Protein AF-A0A1C3JW24-F1 (afdb_monomer)

pLDDT: mean 92.37, std 5.18, range [68.81, 97.75]

Foldseek 3Di:
DQDDDDDPQCVVLLVVLLVVLLVVQADPPDPVCRDVVNVCVVCPVVSSSVSSVVSSVVDDRPPRGDDPVNVVVVVVVVDDDPDDDDDQDDPVVVVCCVPDVVVVVQCVVFWADDPDHPDIKGKAFPDDPPDDQLDDDPVRVVVVQVCLVVRQVSDWDADPSSIIMRD

Radius of gyration: 23.8 Å; Cα contacts (8 Å, |Δi|>4): 149; chains: 1; bounding box: 55×44×51 Å

Sequence (167 aa):
MLKDKLPWVDLLSYLEAILRVFNRYGRRDNKYKARIKILVSMLGIEAFQQEVEQEIQQIPKELNRLTDSELSRIASQFLPVVYETLGETDLEFSTHIQNNTDFSDWYDLNVRLHKVSGYRSVVISTKFPNNIPDDVTSEQMRAIADLADRFCFGEIRVTHEQNLVLP

InterPro domains:
  IPR005117 Nitrite/Sulfite reductase ferredoxin-like domain [PF03460] (135-167)
  IPR006067 Nitrite/sulphite reductase 4Fe-4S domain [PF01077] (6-58)
  IPR036136 Nitrite/Sulfite reductase ferredoxin-like domain superfamily [SSF55124] (37-167)
  IPR045854 Nitrite and sulphite reductase 4Fe-4S domain-like superfamily [G3DSA:3.30.413.10] (1-73)
  IPR051329 Nitrite and Sulfite Reductase 4Fe-4S Domain-Containing Protein [PTHR32439] (7-167)

Secondary structure (DSSP, 8-state):
---SS--GGGHHHHHHHHHHHHHHH---S-GGG-SHHHHHHHH-HHHHHHHHHHHHHHS-TTTT---HHHHHHHHTTSPPP------S--HHHHHHHHH-HHHHHHHHHHEEE-SSTT-EEEEE----TTPPTT---HHHHHHHHHHHHHHSTT--EE-TTS-EEE-

Solvent-accessible surface area (backbone atoms only — not comparable to full-atom values): 9886 Å² total; per-residue (Å²): 137,81,70,93,81,70,58,74,41,45,45,56,44,53,52,47,18,47,50,50,49,42,66,71,70,42,48,84,90,42,84,93,56,35,47,67,72,50,44,39,69,72,61,33,66,67,54,49,35,51,51,27,62,52,42,45,74,73,47,63,78,73,78,47,46,59,44,72,66,58,52,49,60,55,51,67,76,66,64,79,76,90,76,75,92,55,71,92,77,58,68,68,60,54,48,48,44,74,76,28,67,71,57,35,55,47,42,70,75,28,50,42,86,40,96,52,76,68,49,55,24,38,49,47,75,34,69,51,92,95,51,56,72,61,60,69,52,76,66,56,51,49,56,51,48,56,48,15,54,74,73,23,83,62,38,77,43,79,45,98,84,41,28,40,32,36,82

Organism: NCBI:txid1806667

Nearest PDB structures (foldseek):
  3geo-assembly1_A  TM=6.872E-01  e=8.198E-04  Escherichia coli B
  5gep-assembly1_A  TM=6.873E-01  e=9.290E-04  Escherichia coli B
  6c3z-assembly1_A  TM=6.551E-01  e=2.527E-03  Escherichia coli K-12

Structure (mmCIF, N/CA/C/O backbone):
data_AF-A0A1C3JW24-F1
#
_entry.id   AF-A0A1C3JW24-F1
#
loop_
_atom_site.group_PDB
_atom_site.id
_atom_site.type_symbol
_atom_site.label_atom_id
_atom_site.label_alt_id
_atom_site.label_comp_id
_atom_site.label_asym_id
_atom_site.label_entity_id
_atom_site.label_seq_id
_atom_site.pdbx_PDB_ins_code
_atom_site.Cartn_x
_atom_site.Cartn_y
_atom_site.Cartn_z
_atom_site.occupancy
_atom_site.B_iso_or_equiv
_atom_site.auth_seq_id
_atom_site.auth_comp_id
_atom_site.auth_asym_id
_atom_site.auth_atom_id
_atom_site.pdbx_PDB_model_num
ATOM 1 N N . MET A 1 1 ? -1.544 0.997 22.213 1.00 77.12 1 MET A N 1
ATOM 2 C CA . MET A 1 1 ? -2.122 -0.034 21.320 1.00 77.12 1 MET A CA 1
ATOM 3 C C . MET A 1 1 ? -3.560 -0.262 21.759 1.00 77.12 1 MET A C 1
ATOM 5 O O . MET A 1 1 ? -3.760 -0.271 22.960 1.00 77.12 1 MET A O 1
ATOM 9 N N . LEU A 1 2 ? -4.542 -0.347 20.848 1.00 89.62 2 LEU A N 1
ATOM 10 C CA . LEU A 1 2 ? -5.973 -0.397 21.224 1.00 89.62 2 LEU A CA 1
ATOM 11 C C . LEU A 1 2 ? -6.489 -1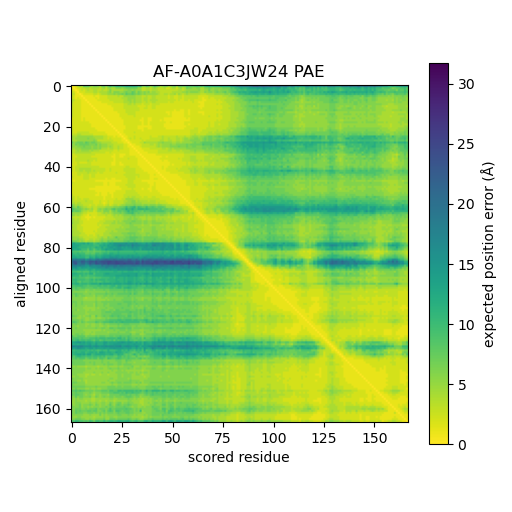.820 21.485 1.00 89.62 2 LEU A C 1
ATOM 13 O O . LEU A 1 2 ? -7.153 -2.065 22.483 1.00 89.62 2 LEU A O 1
ATOM 17 N N . LYS A 1 3 ? -6.158 -2.769 20.605 1.00 91.19 3 LYS A N 1
ATOM 18 C CA . LYS A 1 3 ? -6.516 -4.188 20.724 1.00 91.19 3 LYS A CA 1
ATOM 19 C C . LYS A 1 3 ? -5.379 -5.014 20.150 1.00 91.19 3 LYS A C 1
ATOM 21 O O . LYS A 1 3 ? -4.981 -4.776 19.016 1.00 91.19 3 LYS A O 1
ATOM 26 N N . ASP A 1 4 ? -4.861 -5.963 20.920 1.00 88.94 4 ASP A N 1
ATOM 27 C CA . ASP A 1 4 ? -3.732 -6.792 20.480 1.00 88.94 4 ASP A CA 1
ATOM 28 C C . ASP A 1 4 ? -4.145 -7.946 19.566 1.00 88.94 4 ASP A C 1
ATOM 30 O O . ASP A 1 4 ? -3.465 -8.263 18.597 1.00 88.94 4 ASP A O 1
ATOM 34 N N . LYS A 1 5 ? -5.314 -8.537 19.817 1.00 93.25 5 LYS A N 1
ATOM 35 C CA . LYS A 1 5 ? -5.781 -9.738 19.114 1.00 93.25 5 LYS A CA 1
ATOM 36 C C . LYS A 1 5 ? -7.197 -9.546 18.598 1.00 93.25 5 LYS A C 1
ATOM 38 O O . LYS A 1 5 ? -8.121 -10.220 19.044 1.00 93.25 5 LYS A O 1
ATOM 43 N N . LEU A 1 6 ? -7.375 -8.568 17.715 1.00 93.38 6 LEU A N 1
ATOM 44 C CA . LEU A 1 6 ? -8.655 -8.352 17.045 1.00 93.38 6 LEU A CA 1
ATOM 45 C C . LEU A 1 6 ? -8.848 -9.426 15.960 1.00 93.38 6 LEU A C 1
ATOM 47 O O . LEU A 1 6 ? -8.018 -9.500 15.051 1.00 93.38 6 LEU A O 1
ATOM 51 N N . PRO A 1 7 ? -9.912 -10.247 16.014 1.00 93.69 7 PRO A N 1
ATOM 52 C CA . PRO A 1 7 ? -10.247 -11.131 14.906 1.00 93.69 7 PRO A CA 1
ATOM 53 C C . PRO A 1 7 ? -10.502 -10.308 13.641 1.00 93.69 7 PRO A C 1
ATOM 55 O O . PRO A 1 7 ? -11.222 -9.312 13.689 1.00 93.69 7 PRO A O 1
ATOM 58 N N . TRP A 1 8 ? -9.947 -10.726 12.500 1.00 93.75 8 TRP A N 1
ATOM 59 C CA . TRP A 1 8 ? -10.088 -9.975 11.246 1.00 93.75 8 TRP A CA 1
ATOM 60 C C . TRP A 1 8 ? -11.559 -9.763 10.860 1.00 93.75 8 TRP A C 1
ATOM 62 O O . TRP A 1 8 ? -11.908 -8.695 10.372 1.00 93.75 8 TRP A O 1
ATOM 72 N N . VAL A 1 9 ? -12.426 -10.733 11.170 1.00 95.44 9 VAL A N 1
ATOM 73 C CA . VAL A 1 9 ? -13.879 -10.665 10.944 1.00 95.44 9 VAL A CA 1
ATOM 74 C C . VAL A 1 9 ? -14.560 -9.490 11.649 1.00 95.44 9 VAL A C 1
ATOM 76 O O . VAL A 1 9 ? -15.589 -9.017 11.180 1.00 95.44 9 VAL A O 1
ATOM 79 N N . ASP A 1 10 ? -13.976 -8.993 12.740 1.00 94.62 10 ASP A N 1
ATOM 80 C CA . ASP A 1 10 ? -14.514 -7.894 13.544 1.00 94.62 10 ASP A CA 1
ATOM 81 C C . ASP A 1 10 ? -13.856 -6.540 13.203 1.00 94.62 10 ASP A C 1
ATOM 83 O O . ASP A 1 10 ? -14.167 -5.526 13.831 1.00 94.62 10 ASP A O 1
ATOM 87 N N . LEU A 1 11 ? -12.945 -6.497 12.217 1.00 94.62 11 LEU A N 1
ATOM 88 C CA . LEU A 1 11 ? -12.156 -5.308 11.878 1.00 94.62 11 LEU A CA 1
ATOM 89 C C . LEU A 1 11 ? -13.030 -4.087 11.576 1.00 94.62 11 LEU A C 1
ATOM 91 O O . LEU A 1 11 ? -12.786 -3.011 12.122 1.00 94.62 11 LEU A O 1
ATOM 95 N N . LEU A 1 12 ? -14.053 -4.246 10.731 1.00 95.12 12 LEU A N 1
ATOM 96 C CA . LEU A 1 12 ? -14.922 -3.133 10.342 1.00 95.12 12 LEU A CA 1
ATOM 97 C C . LEU A 1 12 ? -15.756 -2.622 11.521 1.00 95.12 12 LEU A C 1
ATOM 99 O O . LEU A 1 12 ? -15.822 -1.413 11.732 1.00 95.12 12 LEU A O 1
ATOM 103 N N . SER A 1 13 ? -16.313 -3.521 12.338 1.00 95.44 13 SER A N 1
ATOM 104 C CA . SER A 1 13 ? -17.041 -3.152 13.560 1.00 95.44 13 SER A CA 1
ATOM 105 C C . SER A 1 13 ? -16.149 -2.393 14.548 1.00 95.44 13 SER A C 1
ATOM 107 O O . SER A 1 13 ? -16.580 -1.417 15.160 1.00 95.44 13 SER A O 1
ATOM 109 N N . TYR A 1 14 ? -14.881 -2.794 14.684 1.00 96.12 14 TYR A N 1
ATOM 110 C CA . TYR A 1 14 ? -13.933 -2.111 15.565 1.00 96.12 14 TYR A CA 1
ATOM 111 C C . TYR A 1 14 ? -13.532 -0.728 15.033 1.00 96.12 14 TYR A C 1
ATOM 113 O O . TYR A 1 14 ? -13.457 0.234 15.799 1.00 96.12 14 TYR A O 1
ATOM 121 N N . LEU A 1 15 ? -13.320 -0.596 13.718 1.00 96.12 15 LEU A N 1
ATOM 122 C CA . LEU A 1 15 ? -13.088 0.700 13.073 1.00 96.12 15 LEU A CA 1
ATOM 123 C C . LEU A 1 15 ? -14.292 1.631 13.242 1.00 96.12 15 LEU A C 1
ATOM 125 O O . LEU A 1 15 ? -14.116 2.809 13.548 1.00 96.12 15 LEU A O 1
ATOM 129 N N . GLU A 1 16 ? -15.509 1.108 13.103 1.00 96.06 16 GLU A N 1
ATOM 130 C CA . GLU A 1 16 ? -16.726 1.875 13.347 1.00 96.06 16 GLU A CA 1
ATOM 131 C C . GLU A 1 16 ? -16.807 2.362 14.800 1.00 96.06 16 GLU A C 1
ATOM 133 O O . GLU A 1 16 ? -17.083 3.540 15.025 1.00 96.06 16 GLU A O 1
ATOM 138 N N . ALA A 1 17 ? -16.506 1.508 15.783 1.00 96.88 17 ALA A N 1
ATOM 139 C CA . ALA A 1 17 ? -16.459 1.909 17.190 1.00 96.88 17 ALA A CA 1
ATOM 140 C C . ALA A 1 17 ? -15.454 3.055 17.419 1.00 96.88 17 ALA A C 1
ATOM 142 O O . ALA A 1 17 ? -15.800 4.067 18.031 1.00 96.88 17 ALA A O 1
ATOM 143 N N . ILE A 1 18 ? -14.246 2.964 16.848 1.00 96.94 18 ILE A N 1
ATOM 144 C CA . ILE A 1 18 ? -13.242 4.043 16.896 1.00 96.94 18 ILE A CA 1
ATOM 145 C C . ILE A 1 18 ? -13.796 5.340 16.291 1.00 96.94 18 ILE A C 1
ATOM 147 O O . ILE A 1 18 ? -13.633 6.414 16.876 1.00 96.94 18 ILE A O 1
ATOM 151 N N . LEU A 1 19 ? -14.468 5.258 15.138 1.00 96.56 19 LEU A N 1
ATOM 152 C CA . LEU A 1 19 ? -15.070 6.418 14.481 1.00 96.56 19 LEU A CA 1
ATOM 153 C C . LEU A 1 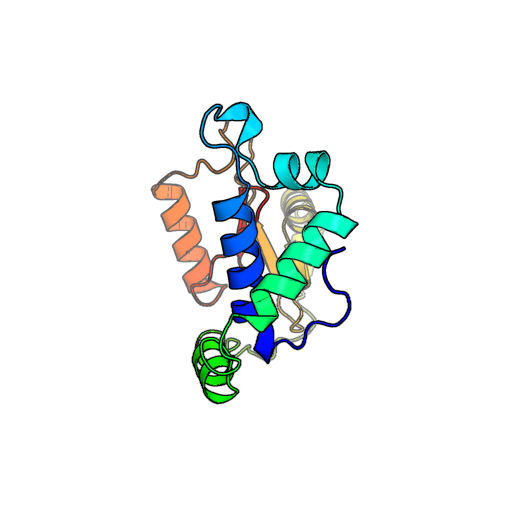19 ? -16.209 7.024 15.308 1.00 96.56 19 LEU A C 1
ATOM 155 O O . LEU A 1 19 ? -16.299 8.248 15.386 1.00 96.56 19 LEU A O 1
ATOM 159 N N . ARG A 1 20 ? -17.042 6.211 15.970 1.00 96.69 20 ARG A N 1
ATOM 160 C CA . ARG A 1 20 ? -18.116 6.679 16.864 1.00 96.69 20 ARG A CA 1
ATOM 161 C C . ARG A 1 20 ? -17.556 7.414 18.081 1.00 96.69 20 ARG A C 1
ATOM 163 O O . ARG A 1 20 ? -17.993 8.534 18.353 1.00 96.69 20 ARG A O 1
ATOM 170 N N . VAL A 1 21 ? -16.542 6.854 18.747 1.00 97.12 21 VAL A N 1
ATOM 171 C CA . VAL A 1 21 ? -15.840 7.512 19.867 1.00 97.12 21 VAL A CA 1
ATOM 172 C C . VAL A 1 21 ? -15.210 8.826 19.406 1.00 97.12 21 VAL A C 1
ATOM 174 O O . VAL A 1 21 ? -15.407 9.871 20.030 1.00 97.12 21 VAL A O 1
ATOM 177 N N . PHE A 1 22 ? -14.495 8.811 18.278 1.00 97.06 22 PHE A N 1
ATOM 178 C CA . PHE A 1 22 ? -13.880 10.019 17.736 1.00 97.06 22 PHE A CA 1
ATOM 179 C C . PHE A 1 22 ? -14.923 11.072 17.344 1.00 97.06 22 PHE A C 1
ATOM 181 O O . PHE A 1 22 ? -14.719 12.254 17.603 1.00 97.06 22 PHE A O 1
ATOM 188 N N . ASN A 1 23 ? -16.064 10.671 16.787 1.00 95.50 23 ASN A N 1
ATOM 189 C CA . ASN A 1 23 ? -17.138 11.592 16.432 1.00 95.50 23 ASN A CA 1
ATOM 190 C C . ASN A 1 23 ? -17.843 12.192 17.662 1.00 95.50 23 ASN A C 1
ATOM 192 O O . ASN A 1 23 ? -18.300 13.334 17.602 1.00 95.50 23 ASN A O 1
ATOM 196 N N . ARG A 1 24 ? -17.931 11.439 18.768 1.00 94.75 24 ARG A N 1
ATOM 197 C CA . ARG A 1 24 ? -18.537 11.886 20.031 1.00 94.75 24 ARG A CA 1
ATOM 198 C C . ARG A 1 24 ? -17.651 12.883 20.775 1.00 94.75 24 ARG A C 1
ATOM 200 O O . ARG A 1 24 ? -18.143 13.926 21.195 1.00 94.75 24 ARG A O 1
ATOM 207 N N . TYR A 1 25 ? -16.365 12.570 20.931 1.00 94.62 25 TYR A N 1
ATOM 208 C CA . TYR A 1 25 ? -15.449 13.353 21.772 1.00 94.62 25 TYR A CA 1
ATOM 209 C C . TYR A 1 25 ? -14.495 14.261 20.986 1.00 94.62 25 TYR A C 1
ATOM 211 O O . TYR A 1 25 ? -13.805 15.101 21.564 1.00 94.62 25 TYR A O 1
ATOM 219 N N . GLY A 1 26 ? -14.423 14.103 19.665 1.00 91.94 26 GLY A N 1
ATOM 220 C CA . GLY A 1 26 ? -13.573 14.906 18.798 1.00 91.94 26 GLY A CA 1
ATOM 221 C C . GLY A 1 26 ? -13.965 16.381 18.820 1.00 91.94 26 GLY A C 1
ATOM 222 O O . GLY A 1 26 ? -15.129 16.755 18.677 1.00 91.94 26 GLY A O 1
ATOM 223 N N . ARG A 1 27 ? -12.965 17.250 18.965 1.00 92.81 27 ARG A N 1
ATOM 224 C CA . ARG A 1 27 ? -13.164 18.700 18.928 1.00 92.81 27 ARG A CA 1
ATOM 225 C C . ARG A 1 27 ? -13.553 19.168 17.529 1.00 92.81 27 ARG A C 1
ATOM 227 O O . ARG A 1 27 ? -12.869 18.847 16.561 1.00 92.81 27 ARG A O 1
ATOM 234 N N . ARG A 1 28 ? -14.594 20.001 17.442 1.00 94.38 28 ARG A N 1
ATOM 235 C CA . ARG A 1 28 ? -15.033 20.658 16.192 1.00 94.38 28 ARG A CA 1
ATOM 236 C C . ARG A 1 28 ? -14.829 22.173 16.186 1.00 94.38 28 ARG A C 1
ATOM 238 O O . ARG A 1 28 ? -15.005 22.812 15.159 1.00 94.38 28 ARG A O 1
ATOM 245 N N . ASP A 1 29 ? -14.431 22.740 17.318 1.00 94.19 29 ASP A N 1
ATOM 246 C CA . ASP A 1 29 ? -14.268 24.180 17.516 1.00 94.19 29 ASP A CA 1
ATOM 247 C C . ASP A 1 29 ? -12.930 24.716 16.977 1.00 94.19 29 ASP A C 1
ATOM 249 O O . ASP A 1 29 ? -12.835 25.867 16.561 1.00 94.19 29 ASP A O 1
ATOM 253 N N . ASN A 1 30 ? -11.881 23.886 16.955 1.00 92.69 30 ASN A N 1
ATOM 254 C CA . ASN A 1 30 ? -10.559 24.285 16.480 1.00 92.69 30 ASN A CA 1
ATOM 255 C C . ASN A 1 30 ? -9.945 23.216 15.573 1.00 92.69 30 ASN A C 1
ATOM 257 O O . ASN A 1 30 ? -9.512 22.161 16.043 1.00 92.69 30 ASN A O 1
ATOM 261 N N . LYS A 1 31 ? -9.806 23.537 14.280 1.00 92.38 31 LYS A N 1
ATOM 262 C CA . LYS A 1 31 ? -9.236 22.636 13.264 1.00 92.38 31 LYS A CA 1
ATOM 263 C C . LYS A 1 31 ? -7.834 22.112 13.607 1.00 92.38 31 LYS A C 1
ATOM 265 O O . LYS A 1 31 ? -7.495 20.989 13.247 1.00 92.38 31 LYS A O 1
ATOM 270 N N . TYR A 1 32 ? -7.024 22.877 14.344 1.00 92.75 32 TYR A N 1
ATOM 271 C CA . TYR A 1 32 ? -5.678 22.455 14.754 1.00 92.75 32 TYR A CA 1
ATOM 272 C C . TYR A 1 32 ? -5.693 21.436 15.902 1.00 92.75 32 TYR A C 1
ATOM 274 O O . TYR A 1 32 ? -4.712 20.718 16.091 1.00 92.75 32 TYR A O 1
ATOM 282 N N . LYS A 1 33 ? -6.812 21.332 16.631 1.00 92.88 33 LYS A N 1
ATOM 283 C CA . LYS A 1 33 ? -7.026 20.390 17.742 1.00 92.88 33 LYS A CA 1
ATOM 284 C C . LYS A 1 33 ? -8.053 19.292 17.423 1.00 92.88 33 LYS A C 1
ATOM 286 O O . LYS A 1 33 ? -8.365 18.495 18.296 1.00 92.88 33 LYS A O 1
ATOM 291 N N . ALA A 1 34 ? -8.544 19.228 16.185 1.00 95.69 34 ALA A N 1
ATOM 292 C CA . ALA A 1 34 ? -9.626 18.332 15.769 1.00 95.69 34 ALA A CA 1
ATOM 293 C C . ALA A 1 34 ? -9.178 16.913 15.367 1.00 95.69 34 ALA A C 1
ATOM 295 O O . ALA A 1 34 ? -10.010 16.077 15.043 1.00 95.69 34 ALA A O 1
ATOM 296 N N . ARG A 1 35 ? -7.873 16.610 15.338 1.00 96.81 35 ARG A N 1
ATOM 297 C CA . ARG A 1 35 ? -7.367 15.293 14.900 1.00 96.81 35 ARG A CA 1
ATOM 298 C C . ARG A 1 35 ? -7.478 14.249 16.013 1.00 96.81 35 ARG A C 1
ATOM 300 O O . ARG A 1 35 ? -7.186 14.561 17.163 1.00 96.81 35 ARG A O 1
ATOM 307 N N . ILE A 1 36 ? -7.752 12.990 15.660 1.00 96.19 36 ILE A N 1
ATOM 308 C CA . ILE A 1 36 ? -7.894 11.877 16.620 1.00 96.19 36 ILE A CA 1
ATOM 309 C C . ILE A 1 36 ? -6.686 11.713 17.555 1.00 96.19 36 ILE A C 1
ATOM 311 O O . ILE A 1 36 ? -6.862 11.468 18.742 1.00 96.19 36 ILE A O 1
ATOM 315 N N . LYS A 1 37 ? -5.459 11.962 17.072 1.00 95.31 37 LYS A N 1
ATOM 316 C CA . LYS A 1 37 ? -4.250 11.923 17.916 1.00 95.31 37 LYS A CA 1
ATOM 317 C C . LYS A 1 37 ? -4.309 12.886 19.108 1.00 95.31 37 LYS A C 1
ATOM 319 O O . LYS A 1 37 ? -3.759 12.597 20.162 1.00 95.31 37 LYS A O 1
ATOM 324 N N . ILE A 1 38 ? -4.972 14.031 18.934 1.00 95.69 38 ILE A N 1
ATOM 325 C CA . ILE A 1 38 ? -5.142 15.038 19.984 1.00 95.69 38 ILE A CA 1
ATOM 326 C C . ILE A 1 38 ? -6.161 14.544 21.007 1.00 95.69 38 ILE A C 1
ATOM 328 O O . ILE A 1 38 ? -5.911 14.657 22.201 1.00 95.69 38 ILE A O 1
ATOM 332 N N . LEU A 1 39 ? -7.260 13.943 20.542 1.00 95.31 39 LEU A N 1
ATOM 333 C CA . LEU A 1 39 ? -8.250 13.319 21.417 1.00 95.31 39 LEU A CA 1
ATOM 334 C C . LEU A 1 39 ? -7.614 12.222 22.282 1.00 95.31 39 LEU A C 1
ATOM 336 O O . LEU A 1 39 ? -7.741 12.262 23.501 1.00 95.31 39 LEU A O 1
ATOM 340 N N . VAL A 1 40 ? -6.880 11.292 21.663 1.00 96.44 40 VAL A N 1
ATOM 341 C CA . VAL A 1 40 ? -6.201 10.198 22.378 1.00 96.44 40 VAL A CA 1
ATOM 342 C C . VAL A 1 40 ? -5.193 10.746 23.392 1.00 96.44 40 VAL A C 1
ATOM 344 O O . VAL A 1 40 ? -5.134 10.263 24.515 1.00 96.44 40 VAL A O 1
ATOM 347 N N . SER A 1 41 ? -4.438 11.791 23.038 1.00 95.69 41 SER A N 1
ATOM 348 C CA . SER A 1 41 ? -3.497 12.430 23.965 1.00 95.69 41 SER A CA 1
ATOM 349 C C . SER A 1 41 ? -4.176 13.131 25.146 1.00 95.69 41 SER A C 1
ATOM 351 O O . SER A 1 41 ? -3.551 13.244 26.194 1.00 95.69 41 SER A O 1
ATOM 353 N N . MET A 1 42 ? -5.398 13.647 24.978 1.00 93.75 42 MET A N 1
ATOM 354 C CA . MET A 1 42 ? -6.146 14.321 26.047 1.00 93.75 42 MET A CA 1
ATOM 355 C C . MET A 1 42 ? -6.840 13.328 26.982 1.00 93.75 42 MET A C 1
ATOM 357 O O . MET A 1 42 ? -6.842 13.545 28.188 1.00 93.75 42 MET A O 1
ATOM 361 N N . LEU A 1 43 ? -7.437 12.267 26.430 1.00 94.50 43 LEU A N 1
ATOM 362 C CA . LEU A 1 43 ? -8.119 11.229 27.210 1.00 94.50 43 LEU A CA 1
ATOM 363 C C . LEU A 1 43 ? -7.136 10.269 27.893 1.00 94.50 43 LEU A C 1
ATOM 365 O O . LEU A 1 43 ? -7.430 9.755 28.967 1.00 94.50 43 LEU A O 1
ATOM 369 N N . GLY A 1 44 ? -5.986 10.016 27.266 1.00 96.06 44 GLY A N 1
ATOM 370 C CA . GLY A 1 44 ? -5.153 8.858 27.573 1.00 96.06 44 GLY A CA 1
ATOM 371 C C . GLY A 1 44 ? -5.582 7.640 26.752 1.00 96.06 44 GLY A C 1
ATOM 372 O O . GLY A 1 44 ? -6.746 7.494 26.366 1.00 96.06 44 GLY A O 1
ATOM 373 N N . ILE A 1 45 ? -4.622 6.765 26.448 1.00 95.38 45 ILE A N 1
ATOM 374 C CA . ILE A 1 45 ? -4.860 5.611 25.575 1.00 95.38 45 ILE A CA 1
ATOM 375 C C . ILE A 1 45 ? -5.789 4.587 26.234 1.00 95.38 45 ILE A C 1
ATOM 377 O O . ILE A 1 45 ? -6.633 4.015 25.551 1.00 95.38 45 ILE A O 1
ATOM 381 N N . GLU A 1 46 ? -5.688 4.407 27.551 1.00 96.44 46 GLU A N 1
ATOM 382 C CA . GLU A 1 46 ? -6.496 3.466 28.325 1.00 96.44 46 GLU A CA 1
ATOM 383 C C . GLU A 1 46 ? -7.965 3.894 28.359 1.00 96.44 46 GLU A C 1
ATOM 385 O O . GLU A 1 46 ? -8.850 3.085 28.089 1.00 96.44 46 GLU A O 1
ATOM 390 N N . ALA A 1 47 ? -8.233 5.176 28.630 1.00 96.50 47 ALA A N 1
ATOM 391 C CA . ALA A 1 47 ? -9.592 5.712 28.641 1.00 96.50 47 ALA A CA 1
ATOM 392 C C . ALA A 1 47 ? -10.216 5.662 27.241 1.00 96.50 47 ALA A C 1
ATOM 394 O O . ALA A 1 47 ? -11.349 5.220 27.076 1.00 96.50 47 ALA A O 1
ATOM 395 N N . PHE A 1 48 ? -9.454 6.038 26.209 1.00 97.25 48 PHE A N 1
ATOM 396 C CA . PHE A 1 48 ? -9.927 5.932 24.831 1.00 97.25 48 PHE A CA 1
ATOM 397 C C . PHE A 1 48 ? -10.244 4.479 24.445 1.00 97.25 48 PHE A C 1
ATOM 399 O O . PHE A 1 48 ? -11.265 4.218 23.814 1.00 97.25 48 PHE A O 1
ATOM 406 N N . GLN A 1 49 ? -9.406 3.521 24.850 1.00 96.81 49 GLN A N 1
ATOM 407 C CA . GLN A 1 49 ? -9.664 2.100 24.632 1.00 96.81 49 GLN A CA 1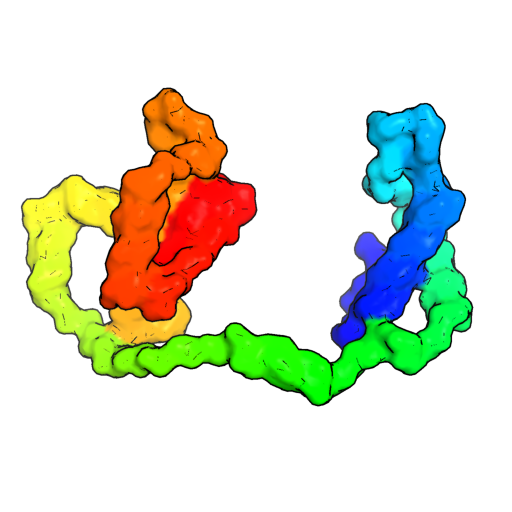
ATOM 408 C C . GLN A 1 49 ? -10.949 1.644 25.337 1.00 96.81 49 GLN A C 1
ATOM 410 O O . GLN A 1 49 ? -11.745 0.937 24.726 1.00 96.81 49 GLN A O 1
ATOM 415 N N . GLN A 1 50 ? -11.184 2.060 26.584 1.00 96.62 50 GLN A N 1
ATOM 416 C CA . GLN A 1 50 ? -12.414 1.729 27.311 1.00 96.62 50 GLN A CA 1
ATOM 417 C C . GLN A 1 50 ? -13.664 2.242 26.590 1.00 96.62 50 GLN A C 1
ATOM 419 O O . GLN A 1 50 ? -14.620 1.486 26.445 1.00 96.62 50 GLN A O 1
ATOM 424 N N . GLU A 1 51 ? -13.646 3.476 26.082 1.00 97.31 51 GLU A N 1
ATOM 425 C CA . GLU A 1 51 ? -14.753 4.023 25.287 1.00 97.31 51 GLU A CA 1
ATOM 426 C C . GLU A 1 51 ? -15.009 3.191 24.020 1.00 97.31 51 GLU A C 1
ATOM 428 O O . GLU A 1 51 ? -16.154 2.880 23.697 1.00 97.31 51 GLU A O 1
ATOM 433 N N . VAL A 1 52 ? -13.952 2.764 23.318 1.00 97.38 52 VAL A N 1
ATOM 434 C CA . VAL A 1 52 ? -14.084 1.912 22.121 1.00 97.38 52 VAL A CA 1
ATOM 435 C C . VAL A 1 52 ? -14.674 0.542 22.474 1.00 97.38 52 VAL A C 1
ATOM 437 O O . VAL A 1 52 ? -15.555 0.050 21.769 1.00 97.38 52 VAL A O 1
ATOM 440 N N . GLU A 1 53 ? -14.239 -0.068 23.579 1.00 96.00 53 GLU A N 1
ATOM 441 C CA . GLU A 1 53 ? -14.767 -1.355 24.061 1.00 96.00 53 GLU A CA 1
ATOM 442 C C . GLU A 1 53 ? -16.191 -1.251 24.636 1.00 96.00 53 GLU A C 1
ATOM 444 O O . GLU A 1 53 ? -16.885 -2.260 24.743 1.00 96.00 53 GLU A O 1
ATOM 449 N N . GLN A 1 54 ? -16.657 -0.057 25.001 1.00 96.62 54 GLN A N 1
ATOM 450 C CA . GLN A 1 54 ? -18.065 0.174 25.326 1.00 96.62 54 GLN A CA 1
ATOM 451 C C . GLN A 1 54 ? -18.898 0.329 24.053 1.00 96.62 54 GLN A C 1
ATOM 453 O O . GLN A 1 54 ? -19.954 -0.290 23.932 1.00 96.62 54 GLN A O 1
ATOM 458 N N . GLU A 1 55 ? -18.412 1.093 23.072 1.00 95.94 55 GLU A N 1
ATOM 459 C CA . GLU A 1 55 ? -19.102 1.261 21.788 1.00 95.94 55 GLU A CA 1
ATOM 460 C C . GLU A 1 55 ? -19.252 -0.064 21.033 1.00 95.94 55 GLU A C 1
ATOM 462 O O . GLU A 1 55 ? -20.319 -0.325 20.481 1.00 95.94 55 GLU A O 1
ATOM 467 N N . ILE A 1 56 ? -18.246 -0.948 21.057 1.00 94.75 56 ILE A N 1
ATOM 468 C CA . ILE A 1 56 ? -18.346 -2.252 20.380 1.00 94.75 56 ILE A CA 1
ATOM 469 C C . ILE A 1 56 ? -19.481 -3.121 20.945 1.00 94.75 56 ILE A C 1
ATOM 471 O O . ILE A 1 56 ? -20.063 -3.911 20.209 1.00 94.75 56 ILE A O 1
ATOM 475 N N . GLN A 1 57 ? -19.843 -2.957 22.224 1.00 94.06 57 GLN A N 1
ATOM 476 C CA . GLN A 1 57 ? -20.966 -3.679 22.839 1.00 94.06 57 GLN A CA 1
ATOM 477 C C . GLN A 1 57 ? -22.328 -3.174 22.344 1.00 94.06 57 GLN A C 1
ATOM 479 O O . GLN A 1 57 ? -23.310 -3.910 22.411 1.00 94.06 57 GLN A O 1
ATOM 484 N N . GLN A 1 58 ? -22.386 -1.936 21.847 1.00 93.56 58 GLN A N 1
ATOM 485 C CA . GLN A 1 58 ? -23.595 -1.323 21.290 1.00 93.56 58 GLN A CA 1
ATOM 486 C C . GLN A 1 58 ? -23.774 -1.630 19.797 1.00 93.56 58 GLN A C 1
ATOM 488 O O . GLN A 1 58 ? -24.869 -1.469 19.258 1.00 93.56 58 GLN A O 1
ATOM 493 N N . ILE A 1 59 ? -22.708 -2.052 19.110 1.00 92.19 59 ILE A N 1
ATOM 494 C CA . ILE A 1 59 ? -22.760 -2.423 17.696 1.00 92.19 59 ILE A CA 1
ATOM 495 C C . ILE A 1 59 ? -23.279 -3.865 17.587 1.00 92.19 59 ILE A C 1
ATOM 497 O O . ILE A 1 59 ? -22.696 -4.776 18.183 1.00 92.19 59 ILE A O 1
ATOM 501 N N . PRO A 1 60 ? -24.357 -4.120 16.819 1.00 92.62 60 PRO A N 1
ATOM 502 C CA . PRO A 1 60 ? -24.808 -5.482 16.568 1.00 92.62 60 PRO A CA 1
ATOM 503 C C . PRO A 1 60 ? -23.687 -6.303 15.926 1.00 92.62 60 PRO A C 1
ATOM 505 O O . PRO A 1 60 ? -23.127 -5.897 14.909 1.00 92.62 60 PRO A O 1
ATOM 508 N N . LYS A 1 61 ? -23.384 -7.475 16.498 1.00 84.44 61 LYS A N 1
ATOM 509 C CA . LYS A 1 61 ? -22.234 -8.301 16.085 1.00 84.44 61 LYS A CA 1
ATOM 510 C C . LYS A 1 61 ? -22.203 -8.625 14.591 1.00 84.44 61 LYS A C 1
ATOM 512 O O . LYS A 1 61 ? -21.121 -8.699 14.024 1.00 84.44 61 LYS A O 1
ATOM 517 N N . GLU A 1 62 ? -23.369 -8.789 13.974 1.00 86.00 62 GLU A N 1
ATOM 518 C CA . GLU A 1 62 ? -23.498 -9.183 12.568 1.00 86.00 62 GLU A CA 1
ATOM 519 C C . GLU A 1 62 ? -23.486 -8.005 11.584 1.00 86.00 62 GLU A C 1
ATOM 521 O O . GLU A 1 62 ? -23.352 -8.229 10.388 1.00 86.00 62 GLU A O 1
ATOM 526 N N . LEU A 1 63 ? -23.619 -6.753 12.048 1.00 86.31 63 LEU A N 1
ATOM 527 C CA . LEU A 1 63 ? -23.844 -5.604 11.157 1.00 86.31 63 LEU A CA 1
ATOM 528 C C . LEU A 1 63 ? -22.699 -5.394 10.155 1.00 86.31 63 LEU A C 1
ATOM 530 O O . LEU A 1 63 ? -22.952 -5.122 8.988 1.00 86.31 63 LEU A O 1
ATOM 534 N N . ASN A 1 64 ? -21.457 -5.523 10.626 1.00 90.00 64 ASN A N 1
ATOM 535 C CA . ASN A 1 64 ? -20.234 -5.279 9.856 1.00 90.00 64 ASN A CA 1
ATOM 536 C C . ASN A 1 64 ? -19.234 -6.437 9.978 1.00 90.00 64 ASN A C 1
ATOM 538 O O . ASN A 1 64 ? -18.023 -6.253 9.835 1.00 90.00 64 ASN A O 1
ATOM 542 N N . ARG A 1 65 ? -19.732 -7.644 10.265 1.00 92.38 65 ARG A N 1
ATOM 543 C CA . ARG A 1 65 ? -18.888 -8.834 10.351 1.00 92.38 65 ARG A CA 1
ATOM 544 C C . ARG A 1 65 ? -18.417 -9.215 8.950 1.00 92.38 65 ARG A C 1
ATOM 546 O O . ARG A 1 65 ? -19.233 -9.495 8.074 1.00 92.38 65 ARG A O 1
ATOM 553 N N . LEU A 1 66 ? -17.105 -9.228 8.730 1.00 94.12 66 LEU A N 1
ATOM 554 C CA . LEU A 1 66 ? -16.559 -9.693 7.457 1.00 94.12 66 LEU A CA 1
ATOM 555 C C . LEU A 1 66 ? -16.795 -11.199 7.316 1.00 94.12 66 LEU A C 1
ATOM 557 O O . LEU A 1 66 ? -16.660 -11.959 8.277 1.00 94.12 66 LEU A O 1
ATOM 561 N N . THR A 1 67 ? -17.139 -11.617 6.101 1.00 95.38 67 THR A N 1
ATOM 562 C CA . THR A 1 67 ? -17.408 -13.017 5.763 1.00 95.38 67 THR A CA 1
ATOM 563 C C . THR A 1 67 ? -16.337 -13.552 4.825 1.00 95.38 67 THR A C 1
ATOM 565 O O . THR A 1 67 ? -15.747 -12.796 4.049 1.00 95.38 67 THR A O 1
ATOM 568 N N . ASP A 1 68 ? -16.121 -14.867 4.838 1.00 95.44 68 ASP A N 1
ATOM 569 C CA . ASP A 1 68 ? -15.212 -15.517 3.889 1.00 95.4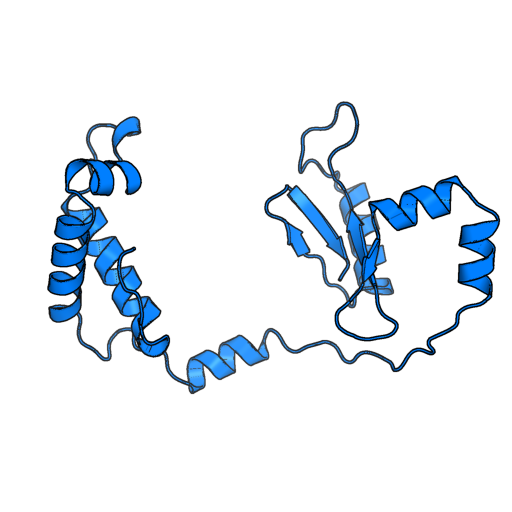4 68 ASP A CA 1
ATOM 570 C C . ASP A 1 68 ? -15.640 -15.298 2.433 1.00 95.44 68 ASP A C 1
ATOM 572 O O . ASP A 1 68 ? -14.790 -15.159 1.555 1.00 95.44 68 ASP A O 1
ATOM 576 N N . SER A 1 69 ? -16.950 -15.207 2.169 1.00 95.44 69 SER A N 1
ATOM 577 C CA . SER A 1 69 ? -17.481 -14.900 0.835 1.00 95.44 69 SER A CA 1
ATOM 578 C C . SER A 1 69 ? -17.047 -13.513 0.368 1.00 95.44 69 SER A C 1
ATOM 580 O O . SER A 1 69 ? -16.613 -13.354 -0.770 1.00 95.44 69 SER A O 1
ATOM 582 N N . GLU A 1 70 ? -17.152 -12.510 1.239 1.00 93.38 70 GLU A N 1
ATOM 583 C CA . GLU A 1 70 ? -16.776 -11.138 0.907 1.00 93.38 70 GLU A CA 1
ATOM 584 C C . GLU A 1 70 ? -15.258 -10.991 0.765 1.00 93.38 70 GLU A C 1
ATOM 586 O O . GLU A 1 70 ? -14.778 -10.371 -0.187 1.00 93.38 70 GLU A O 1
ATOM 591 N N . LEU A 1 71 ? -14.497 -11.647 1.648 1.00 93.31 71 LEU A N 1
ATOM 592 C CA . LEU A 1 71 ? -13.046 -11.738 1.525 1.00 93.31 71 LEU A CA 1
ATOM 593 C C . LEU A 1 71 ? -12.648 -12.387 0.193 1.00 93.31 71 LEU A C 1
ATOM 595 O O . LEU A 1 71 ? -11.812 -11.842 -0.521 1.00 93.31 71 LEU A O 1
ATOM 599 N N . SER A 1 72 ? -13.277 -13.505 -0.173 1.00 94.06 72 SER A N 1
ATOM 600 C CA . SER A 1 72 ? -13.005 -14.214 -1.430 1.00 94.06 72 SER A CA 1
ATOM 601 C C . SER A 1 72 ? -13.352 -13.362 -2.650 1.00 94.06 72 SER A C 1
ATOM 603 O O . SER A 1 72 ? -12.580 -13.303 -3.608 1.00 94.06 72 SER A O 1
ATOM 605 N N . ARG A 1 73 ? -14.486 -12.649 -2.606 1.00 94.56 73 ARG A N 1
ATOM 606 C CA . ARG A 1 73 ? -14.921 -11.736 -3.669 1.00 94.56 73 ARG A CA 1
ATOM 607 C C . ARG A 1 73 ? -13.886 -10.641 -3.909 1.00 94.56 73 ARG A C 1
ATOM 609 O O . ARG A 1 73 ? -13.523 -10.404 -5.056 1.00 94.56 73 ARG A O 1
ATOM 616 N N . ILE A 1 74 ? -13.380 -10.005 -2.853 1.00 92.50 74 ILE A N 1
ATOM 617 C CA . ILE A 1 74 ? -12.340 -8.974 -2.976 1.00 92.50 74 ILE A CA 1
ATOM 618 C C . ILE A 1 74 ? -11.017 -9.604 -3.421 1.00 92.50 74 ILE A C 1
ATOM 620 O O . ILE A 1 74 ? -10.404 -9.117 -4.364 1.00 92.50 74 ILE A O 1
ATOM 624 N N . ALA A 1 75 ? -10.598 -10.716 -2.811 1.00 92.00 75 ALA A N 1
ATOM 625 C CA . ALA A 1 75 ? -9.347 -11.398 -3.142 1.00 92.00 75 ALA A CA 1
ATOM 626 C C . ALA A 1 75 ? -9.270 -11.824 -4.618 1.00 92.00 75 ALA A C 1
ATOM 628 O O . ALA A 1 75 ? -8.201 -11.743 -5.219 1.00 92.00 75 ALA A O 1
ATOM 629 N N . SER A 1 76 ? -10.397 -12.198 -5.234 1.00 91.75 76 SER A N 1
ATOM 630 C CA . SER A 1 76 ? -10.458 -12.523 -6.667 1.00 91.75 76 SER A CA 1
ATOM 631 C C . SER A 1 76 ? -10.125 -11.353 -7.604 1.00 91.75 76 SER A C 1
ATOM 633 O O . SER A 1 76 ? -9.852 -11.578 -8.778 1.00 91.75 76 SER A O 1
ATOM 635 N N . GLN A 1 77 ? -10.106 -10.114 -7.105 1.00 88.19 77 GLN A N 1
ATOM 636 C CA . GLN A 1 77 ? -9.691 -8.932 -7.869 1.00 88.19 77 GLN A CA 1
ATOM 637 C C . GLN A 1 77 ? -8.173 -8.696 -7.821 1.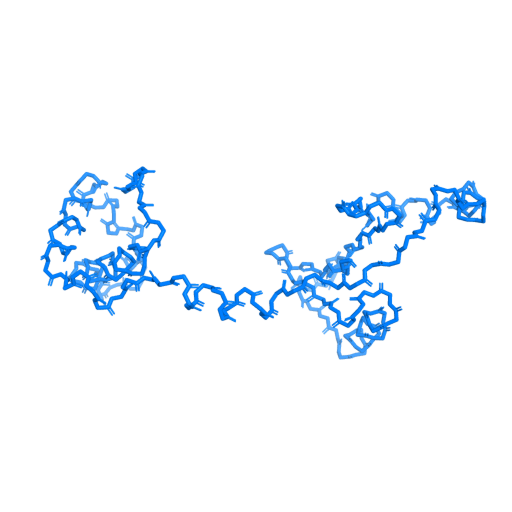00 88.19 77 GLN A C 1
ATOM 639 O O . GLN A 1 77 ? -7.662 -7.882 -8.582 1.00 88.19 77 GLN A O 1
ATOM 644 N N . PHE A 1 78 ? -7.450 -9.409 -6.951 1.00 85.31 78 PHE A N 1
ATOM 645 C CA . PHE A 1 78 ? -6.001 -9.284 -6.746 1.00 85.31 78 PHE A CA 1
ATOM 646 C C . PHE A 1 78 ? -5.261 -10.571 -7.128 1.00 85.31 78 PHE A C 1
ATOM 648 O O . PHE A 1 78 ? -4.274 -10.950 -6.490 1.00 85.31 78 PHE A O 1
ATOM 655 N N . LEU A 1 79 ? -5.767 -11.285 -8.136 1.00 78.81 79 LEU A N 1
ATOM 656 C CA . LEU A 1 79 ? -5.146 -12.524 -8.586 1.00 78.81 79 LEU A CA 1
ATOM 657 C C . LEU A 1 79 ? -3.740 -12.237 -9.126 1.00 78.81 79 LEU A C 1
ATOM 659 O O . LEU A 1 79 ? -3.560 -11.286 -9.888 1.00 78.81 79 LEU A O 1
ATOM 663 N N . PRO A 1 80 ? -2.736 -13.041 -8.734 1.00 74.00 80 PRO A N 1
ATOM 664 C CA . PRO A 1 80 ? -1.403 -12.899 -9.287 1.00 74.00 80 PRO A CA 1
ATOM 665 C C . PRO A 1 80 ? -1.458 -13.148 -10.791 1.00 74.00 80 PRO A C 1
ATOM 667 O O . PRO A 1 80 ? -2.181 -14.031 -11.260 1.00 74.00 80 PRO A O 1
ATOM 670 N N . VAL A 1 81 ? -0.667 -12.384 -11.537 1.00 82.62 81 VAL A N 1
ATOM 671 C CA . VAL A 1 81 ? -0.526 -12.618 -12.970 1.00 82.62 81 VAL A CA 1
ATOM 672 C C . VAL A 1 81 ? 0.131 -13.980 -13.203 1.00 82.62 81 VAL A C 1
ATOM 674 O O . VAL A 1 81 ? 0.872 -14.489 -12.356 1.00 82.62 81 VAL A O 1
ATOM 677 N N . VAL A 1 82 ? -0.170 -14.601 -14.343 1.00 84.75 82 VAL A N 1
ATOM 678 C CA . VAL A 1 82 ? 0.486 -15.842 -14.755 1.00 84.75 82 VAL A CA 1
ATOM 679 C C . VAL A 1 82 ? 1.903 -15.497 -15.200 1.00 84.75 82 VAL A C 1
ATOM 681 O O . VAL A 1 82 ? 2.119 -15.025 -16.311 1.00 84.75 82 VAL A O 1
ATOM 684 N N . TYR A 1 83 ? 2.857 -15.703 -14.298 1.00 88.12 83 TYR A N 1
ATOM 685 C CA . TYR A 1 83 ? 4.276 -15.532 -14.577 1.00 88.12 83 TYR A CA 1
ATOM 686 C C . TYR A 1 83 ? 4.804 -16.702 -15.410 1.00 88.12 83 TYR A C 1
ATOM 688 O O . TYR A 1 83 ? 4.464 -17.864 -15.173 1.00 88.12 83 TYR A O 1
ATOM 696 N N . GLU A 1 84 ? 5.675 -16.395 -16.361 1.00 88.44 84 GLU A N 1
ATOM 697 C CA . GLU A 1 84 ? 6.427 -17.388 -17.113 1.00 88.44 84 GLU A CA 1
ATOM 698 C C . GLU A 1 84 ? 7.558 -17.961 -16.253 1.00 88.44 84 GLU A C 1
ATOM 700 O O . GLU A 1 84 ? 8.063 -17.326 -15.328 1.00 88.44 84 GLU A O 1
ATOM 705 N N . THR A 1 85 ? 7.979 -19.190 -16.544 1.00 86.69 85 THR A N 1
ATOM 706 C CA . THR A 1 85 ? 9.186 -19.737 -15.914 1.00 86.69 85 THR A CA 1
ATOM 707 C C . THR A 1 85 ? 10.392 -19.270 -16.712 1.00 86.69 85 THR A C 1
ATOM 709 O O . THR A 1 85 ? 10.655 -19.781 -17.799 1.00 86.69 85 THR A O 1
ATOM 712 N N . LEU A 1 86 ? 11.110 -18.290 -16.173 1.00 84.94 86 LEU A N 1
ATOM 713 C CA . LEU A 1 86 ? 12.315 -17.746 -16.790 1.00 84.94 86 LEU A CA 1
ATOM 714 C C . LEU A 1 86 ? 13.556 -18.486 -16.275 1.00 84.94 86 LEU A C 1
ATOM 716 O O . LEU A 1 86 ? 13.614 -18.901 -15.116 1.00 84.94 86 LEU A O 1
ATOM 720 N N . GLY A 1 87 ? 14.547 -18.667 -17.149 1.00 77.88 87 GLY A N 1
ATOM 721 C CA . GLY A 1 87 ? 15.841 -19.231 -16.768 1.00 77.88 87 GLY A CA 1
ATOM 722 C C . GLY A 1 87 ? 16.612 -18.298 -15.829 1.00 77.88 87 GLY A C 1
ATOM 723 O O . GLY A 1 87 ? 16.443 -17.083 -15.866 1.00 77.88 87 GLY A O 1
ATOM 724 N N . GLU A 1 88 ? 17.484 -18.858 -14.990 1.00 68.81 88 GLU A N 1
ATOM 725 C CA . GLU A 1 88 ? 18.246 -18.073 -14.005 1.00 68.81 88 GLU A CA 1
ATOM 726 C C . GLU A 1 88 ? 19.412 -17.276 -14.612 1.00 68.81 88 GLU A C 1
ATOM 728 O O . GLU A 1 88 ? 19.951 -16.386 -13.956 1.00 68.81 88 GLU A O 1
ATOM 733 N N . THR A 1 89 ? 19.838 -17.592 -15.839 1.00 69.94 89 THR A N 1
ATOM 734 C CA . THR A 1 89 ? 21.047 -17.020 -16.447 1.00 69.94 89 THR A CA 1
ATOM 735 C C . THR A 1 89 ? 20.736 -16.317 -17.759 1.00 69.94 89 THR A C 1
ATOM 737 O O . THR A 1 89 ? 20.341 -16.957 -18.731 1.00 69.94 89 THR A O 1
ATOM 740 N N . ASP A 1 90 ? 21.000 -15.013 -17.787 1.00 81.06 90 ASP A N 1
ATOM 741 C CA . ASP A 1 90 ? 21.011 -14.194 -18.994 1.00 81.06 90 ASP A CA 1
ATOM 742 C C . ASP A 1 90 ? 22.429 -13.631 -19.200 1.00 81.06 90 ASP A C 1
ATOM 744 O O . ASP A 1 90 ? 22.929 -12.789 -18.438 1.00 81.06 90 ASP A O 1
ATOM 748 N N . LEU A 1 91 ? 23.115 -14.173 -20.210 1.00 83.12 91 LEU A N 1
ATOM 749 C CA . LEU A 1 91 ? 24.489 -13.807 -20.547 1.00 83.12 91 LEU A CA 1
ATOM 750 C C . LEU A 1 91 ? 24.562 -12.407 -21.173 1.00 83.12 91 LEU A C 1
ATOM 752 O O . LEU A 1 91 ? 25.545 -11.695 -20.961 1.00 83.12 91 LEU A O 1
ATOM 756 N N . GLU A 1 92 ? 23.528 -12.003 -21.910 1.00 87.19 92 GLU A N 1
ATOM 757 C CA . GLU A 1 92 ? 23.444 -10.687 -22.542 1.00 87.19 92 GLU A CA 1
ATOM 758 C C . GLU A 1 92 ? 23.265 -9.612 -21.469 1.00 87.19 92 GLU A C 1
ATOM 760 O O . GLU A 1 92 ? 24.046 -8.659 -21.415 1.00 87.19 92 GLU A O 1
ATOM 765 N N . PHE A 1 93 ? 22.350 -9.832 -20.520 1.00 87.50 93 PHE A N 1
ATOM 766 C CA . PHE A 1 93 ? 22.197 -8.970 -19.346 1.00 87.50 93 PHE A CA 1
ATOM 767 C C . PHE A 1 93 ? 23.508 -8.826 -18.559 1.00 87.50 93 PHE A C 1
ATOM 769 O O . PHE A 1 93 ? 23.946 -7.712 -18.262 1.00 87.50 93 PHE A O 1
ATOM 776 N N . SER A 1 94 ? 24.173 -9.948 -18.269 1.00 88.38 94 SER A N 1
ATOM 777 C CA . SER A 1 94 ? 25.447 -9.951 -17.536 1.00 88.38 94 SER A CA 1
ATOM 778 C C . SER A 1 94 ? 26.533 -9.159 -18.273 1.00 88.38 94 SER A C 1
ATOM 780 O O . SER A 1 94 ? 27.319 -8.446 -17.650 1.00 88.38 94 SER A O 1
ATOM 782 N N . THR A 1 95 ? 26.551 -9.247 -19.605 1.00 92.00 95 THR A N 1
ATOM 783 C CA . THR A 1 95 ? 27.470 -8.493 -20.467 1.00 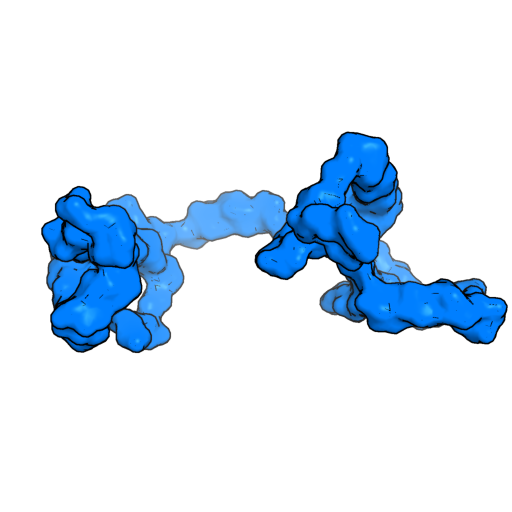92.00 95 THR A CA 1
ATOM 784 C C . THR A 1 95 ? 27.160 -6.994 -20.437 1.00 92.00 95 THR A C 1
ATOM 786 O O . THR A 1 95 ? 28.082 -6.184 -20.355 1.00 92.00 95 THR A O 1
ATOM 789 N N . HIS A 1 96 ? 25.881 -6.603 -20.459 1.00 91.12 96 HIS A N 1
ATOM 790 C CA . HIS A 1 96 ? 25.474 -5.198 -20.385 1.00 91.12 96 HIS A CA 1
ATOM 791 C C . HIS A 1 96 ? 25.812 -4.546 -19.046 1.00 91.12 96 HIS A C 1
ATOM 793 O O . HIS A 1 96 ? 26.320 -3.428 -19.047 1.00 91.12 96 HIS A O 1
ATOM 799 N N . ILE A 1 97 ? 25.591 -5.240 -17.926 1.00 92.31 97 ILE A N 1
ATOM 800 C CA . ILE A 1 97 ? 25.978 -4.741 -16.597 1.00 92.31 97 ILE A CA 1
ATOM 801 C C . ILE A 1 97 ? 27.495 -4.531 -16.509 1.00 92.31 97 ILE A C 1
ATOM 803 O O . ILE A 1 97 ? 27.946 -3.513 -15.997 1.00 92.31 97 ILE A O 1
ATOM 807 N N . GLN A 1 98 ? 28.297 -5.455 -17.048 1.00 93.06 98 GLN A N 1
ATOM 808 C CA . GLN A 1 98 ? 29.761 -5.345 -16.992 1.00 93.06 98 GLN A CA 1
ATOM 809 C C . GLN A 1 98 ? 30.326 -4.247 -17.901 1.00 93.06 98 GLN A C 1
ATOM 811 O O . GLN A 1 98 ? 31.312 -3.606 -17.544 1.00 93.06 98 GLN A O 1
ATOM 816 N N . ASN A 1 99 ? 29.728 -4.039 -19.077 1.00 95.50 99 ASN A N 1
ATOM 817 C CA . ASN A 1 99 ? 30.273 -3.142 -20.099 1.00 95.50 99 ASN A CA 1
ATOM 818 C C . ASN A 1 99 ? 29.679 -1.726 -20.074 1.00 95.50 99 ASN A C 1
ATOM 820 O O . ASN A 1 99 ? 30.130 -0.875 -20.841 1.00 95.50 99 ASN A O 1
ATOM 824 N N . ASN A 1 100 ? 28.672 -1.460 -19.237 1.00 96.31 100 ASN A N 1
ATOM 825 C CA . ASN A 1 100 ? 28.025 -0.155 -19.145 1.00 96.31 100 ASN A CA 1
ATOM 826 C C . ASN A 1 100 ? 27.839 0.268 -17.682 1.00 96.31 100 ASN A C 1
ATOM 828 O O . ASN A 1 100 ? 26.887 -0.142 -17.017 1.00 96.31 100 ASN A O 1
ATOM 832 N N . THR A 1 101 ? 28.734 1.140 -17.214 1.00 96.06 101 THR A N 1
ATOM 833 C CA . THR A 1 101 ? 28.712 1.672 -15.847 1.00 96.06 101 THR A CA 1
ATOM 834 C C . THR A 1 101 ? 27.408 2.403 -15.529 1.00 96.06 101 THR A C 1
ATOM 836 O O . THR A 1 101 ? 26.813 2.130 -14.492 1.00 96.06 101 THR A O 1
ATOM 839 N N . ASP A 1 102 ? 26.906 3.250 -16.436 1.00 95.75 102 ASP A N 1
ATOM 840 C CA . ASP A 1 102 ? 25.663 4.005 -16.213 1.00 95.75 102 ASP A CA 1
ATOM 841 C C . ASP A 1 102 ? 24.460 3.064 -16.033 1.00 95.75 102 ASP A C 1
ATOM 843 O O . ASP A 1 102 ? 23.579 3.303 -15.204 1.00 95.75 102 ASP A O 1
ATOM 847 N N . PHE A 1 103 ? 24.424 1.966 -16.796 1.00 94.81 103 PHE A N 1
ATOM 848 C CA . PHE A 1 103 ? 23.377 0.954 -16.663 1.00 94.81 103 PHE A CA 1
ATOM 849 C C . PHE A 1 103 ? 23.511 0.143 -15.370 1.00 94.81 103 PHE A C 1
ATOM 851 O O . PHE A 1 103 ? 22.496 -0.146 -14.738 1.00 94.81 103 PHE A O 1
ATOM 858 N N . SER A 1 104 ? 24.736 -0.190 -14.954 1.00 96.19 104 SER A N 1
ATOM 859 C CA . SER A 1 104 ? 24.988 -0.861 -13.674 1.00 96.19 104 SER A CA 1
ATOM 860 C C . SER A 1 104 ? 24.520 -0.007 -12.495 1.00 96.19 104 SER A C 1
ATOM 862 O O . SER A 1 104 ? 23.761 -0.488 -11.654 1.00 96.19 104 SER A O 1
ATOM 864 N N . ASP A 1 105 ? 24.888 1.276 -12.472 1.00 95.81 105 ASP A N 1
ATOM 865 C CA . ASP A 1 105 ? 24.476 2.209 -11.420 1.00 95.81 105 ASP A CA 1
ATOM 866 C C . ASP A 1 105 ? 22.950 2.375 -11.399 1.00 95.81 105 ASP A C 1
ATOM 868 O O . ASP A 1 105 ? 22.314 2.357 -10.340 1.00 95.81 105 ASP A O 1
ATOM 872 N N . TRP A 1 106 ? 22.331 2.491 -12.578 1.00 95.69 106 TRP A N 1
ATOM 873 C CA . TRP A 1 106 ? 20.877 2.531 -12.688 1.00 95.69 106 TRP A CA 1
ATOM 874 C C . TRP A 1 106 ? 20.228 1.252 -12.143 1.00 95.69 106 TRP A C 1
ATOM 876 O O . TRP A 1 106 ? 19.241 1.350 -11.408 1.00 95.69 106 TRP A O 1
ATOM 886 N N . TYR A 1 107 ? 20.768 0.076 -12.471 1.00 95.31 107 TYR A N 1
ATOM 887 C CA . TYR A 1 107 ? 20.248 -1.210 -12.013 1.00 95.31 107 TYR A CA 1
ATOM 888 C C . TYR A 1 107 ? 20.290 -1.303 -10.484 1.00 95.31 107 TYR A C 1
ATOM 890 O O . TYR A 1 107 ? 19.266 -1.581 -9.856 1.00 95.31 107 TYR A O 1
ATOM 898 N N . ASP A 1 108 ? 21.428 -0.981 -9.873 1.00 95.38 108 ASP A N 1
ATOM 899 C CA . ASP A 1 108 ? 21.604 -1.047 -8.420 1.00 95.38 108 ASP A CA 1
ATOM 900 C C . ASP A 1 108 ? 20.657 -0.087 -7.680 1.00 95.38 108 ASP A C 1
ATOM 902 O O . ASP A 1 108 ? 20.058 -0.421 -6.647 1.00 95.38 108 ASP A O 1
ATOM 906 N N . LEU A 1 109 ? 20.448 1.107 -8.235 1.00 94.56 109 LEU A N 1
ATOM 907 C CA . LEU A 1 109 ? 19.586 2.115 -7.625 1.00 94.56 109 LEU A CA 1
ATOM 908 C C . LEU A 1 109 ? 18.097 1.802 -7.786 1.00 94.56 109 LEU A C 1
ATOM 910 O O . LEU A 1 109 ? 17.339 1.984 -6.826 1.00 94.56 109 LEU A O 1
ATOM 914 N N . ASN A 1 110 ? 17.676 1.314 -8.953 1.00 96.06 110 ASN A N 1
ATOM 915 C CA . ASN A 1 110 ? 16.263 1.282 -9.337 1.00 96.06 110 ASN A CA 1
ATOM 916 C C . ASN A 1 110 ? 15.656 -0.125 -9.368 1.00 96.06 110 ASN A C 1
ATOM 918 O O . ASN A 1 110 ? 14.436 -0.244 -9.285 1.00 96.06 110 ASN A O 1
ATOM 922 N N . VAL A 1 111 ? 16.449 -1.195 -9.449 1.00 95.94 111 VAL A N 1
ATOM 923 C CA . VAL A 1 111 ? 15.931 -2.561 -9.622 1.00 95.94 111 VAL A CA 1
ATOM 924 C C . VAL A 1 111 ? 15.953 -3.335 -8.305 1.00 95.94 111 VAL A C 1
ATOM 926 O O . VAL A 1 111 ? 16.889 -3.243 -7.507 1.00 95.94 111 VAL A O 1
ATOM 929 N N . ARG A 1 112 ? 14.894 -4.103 -8.034 1.00 95.44 112 ARG A N 1
ATOM 930 C CA . ARG A 1 112 ? 14.758 -4.952 -6.842 1.00 95.44 112 ARG A CA 1
ATOM 931 C C . ARG A 1 112 ? 14.368 -6.375 -7.231 1.00 95.44 112 ARG A C 1
ATOM 933 O O . ARG A 1 112 ? 13.746 -6.615 -8.265 1.00 95.44 112 ARG A O 1
ATOM 940 N N . LEU A 1 113 ? 14.740 -7.337 -6.384 1.00 93.44 113 LEU A N 1
ATOM 941 C CA . LEU A 1 113 ? 14.326 -8.728 -6.558 1.00 93.44 113 LEU A CA 1
ATOM 942 C C . LEU A 1 113 ? 12.810 -8.848 -6.398 1.00 93.44 113 LEU A C 1
ATOM 944 O O . LEU A 1 113 ? 12.238 -8.349 -5.427 1.00 93.44 113 LEU A O 1
ATOM 948 N N . HIS A 1 114 ? 12.175 -9.546 -7.336 1.00 91.75 114 HIS A N 1
ATOM 949 C CA . HIS A 1 114 ? 10.776 -9.915 -7.209 1.00 91.75 114 HIS A CA 1
ATOM 950 C C . HIS A 1 114 ? 10.642 -11.215 -6.401 1.00 91.75 114 HIS A C 1
ATOM 952 O O . HIS A 1 114 ? 11.559 -12.034 -6.341 1.00 91.75 114 HIS A O 1
ATOM 958 N N . LYS A 1 115 ? 9.475 -11.430 -5.782 1.00 89.44 115 LYS A N 1
ATOM 959 C CA . LYS A 1 115 ? 9.178 -12.668 -5.034 1.00 89.44 115 LYS A CA 1
ATOM 960 C C . LYS A 1 115 ? 9.116 -13.915 -5.931 1.00 89.44 115 LYS A C 1
ATOM 962 O O . LYS A 1 115 ? 9.242 -15.028 -5.435 1.00 89.44 115 LYS A O 1
ATOM 967 N N . VAL A 1 116 ? 8.860 -13.725 -7.227 1.00 89.94 116 VAL A N 1
ATOM 968 C CA . VAL A 1 116 ? 8.850 -14.782 -8.249 1.00 89.94 116 VAL A CA 1
ATOM 969 C C . VAL A 1 116 ? 10.227 -14.816 -8.899 1.00 89.94 116 VAL A C 1
ATOM 971 O O . VAL A 1 116 ? 10.693 -13.785 -9.387 1.00 89.94 116 VAL A O 1
ATOM 974 N N . SER A 1 117 ? 10.868 -15.988 -8.891 1.00 89.50 117 SER A N 1
ATOM 975 C CA . SER A 1 117 ? 12.191 -16.170 -9.497 1.00 89.50 117 SER A CA 1
ATOM 976 C C . SER A 1 117 ? 12.177 -15.793 -10.980 1.00 89.50 117 SER A C 1
ATOM 978 O O . SER A 1 117 ? 11.171 -15.971 -11.661 1.00 89.50 117 SER A O 1
ATOM 980 N N . GLY A 1 118 ? 13.284 -15.232 -11.463 1.00 88.62 118 GLY A N 1
ATOM 981 C CA . GLY A 1 118 ? 13.407 -14.720 -12.830 1.00 88.62 118 GLY A CA 1
ATOM 982 C C . GLY A 1 118 ? 12.813 -13.324 -13.062 1.00 88.62 118 GLY A C 1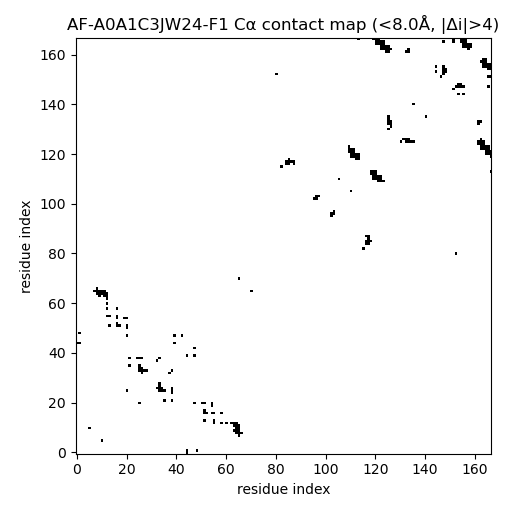
ATOM 983 O O . GLY A 1 118 ? 13.212 -12.662 -14.011 1.00 88.62 118 GLY A O 1
ATOM 984 N N . TYR A 1 119 ? 11.952 -12.820 -12.172 1.00 91.38 119 TYR A N 1
ATOM 985 C CA . TYR A 1 119 ? 11.380 -11.473 -12.281 1.00 91.38 119 TYR A CA 1
ATOM 986 C C . TYR A 1 119 ? 12.120 -10.449 -11.414 1.00 91.38 119 TYR A C 1
ATOM 988 O O . TYR A 1 119 ? 12.845 -10.778 -10.462 1.00 91.38 119 TYR A O 1
ATOM 996 N N . ARG A 1 120 ? 11.927 -9.175 -11.746 1.00 93.44 120 ARG A N 1
ATOM 997 C CA . ARG A 1 120 ? 12.447 -8.008 -11.028 1.00 93.44 120 ARG A CA 1
ATOM 998 C C . ARG A 1 120 ? 11.375 -6.931 -11.004 1.00 93.44 120 ARG A C 1
ATOM 1000 O O . ARG A 1 120 ? 10.590 -6.861 -11.938 1.00 93.44 120 ARG A O 1
ATOM 1007 N N . SER A 1 121 ? 11.408 -6.080 -9.987 1.00 95.62 121 SER A N 1
ATOM 1008 C CA . SER A 1 121 ? 10.631 -4.844 -9.980 1.00 95.62 121 SER A CA 1
ATOM 1009 C C . SER A 1 121 ? 11.538 -3.638 -10.190 1.00 95.62 121 SER A C 1
ATOM 1011 O O . SER A 1 121 ? 12.700 -3.640 -9.772 1.00 95.62 121 SER A O 1
ATOM 1013 N N . VAL A 1 122 ? 11.008 -2.604 -10.837 1.00 97.19 122 VAL A N 1
ATOM 1014 C CA . VAL A 1 122 ? 11.720 -1.353 -11.114 1.00 97.19 122 VAL A CA 1
ATOM 1015 C C . VAL A 1 122 ? 11.029 -0.210 -10.385 1.00 97.19 122 VAL A C 1
ATOM 1017 O O . VAL A 1 122 ? 9.823 -0.012 -10.507 1.00 97.19 122 VAL A O 1
ATOM 1020 N N . VAL A 1 123 ? 11.799 0.560 -9.626 1.00 96.69 123 VAL A N 1
ATOM 1021 C CA . VAL A 1 123 ? 11.354 1.788 -8.974 1.00 96.69 123 VAL A CA 1
ATOM 1022 C C . VAL A 1 123 ? 11.694 2.963 -9.882 1.00 96.69 123 VAL A C 1
ATOM 1024 O O . VAL A 1 123 ? 12.859 3.228 -10.155 1.00 96.69 123 VAL A O 1
ATOM 1027 N N . ILE A 1 124 ? 10.678 3.693 -10.326 1.00 94.75 124 ILE A N 1
ATOM 1028 C CA . ILE A 1 124 ? 10.830 4.949 -11.053 1.00 94.75 124 ILE A CA 1
ATOM 1029 C C . ILE A 1 124 ? 10.709 6.084 -10.037 1.00 94.75 124 ILE A C 1
ATOM 1031 O O . ILE A 1 124 ? 9.629 6.355 -9.502 1.00 94.75 124 ILE A O 1
ATOM 1035 N N . SER A 1 125 ? 11.835 6.743 -9.761 1.00 92.31 125 SER A N 1
ATOM 1036 C CA . SER A 1 125 ? 11.850 7.953 -8.940 1.00 92.31 125 SER A CA 1
ATOM 1037 C C . SER A 1 125 ? 11.224 9.114 -9.704 1.00 92.31 125 SER A C 1
ATOM 1039 O O . SER A 1 125 ? 11.687 9.460 -10.789 1.00 92.31 125 SER A O 1
ATOM 1041 N N . THR A 1 126 ? 10.230 9.779 -9.116 1.00 90.50 126 THR A N 1
ATOM 1042 C CA . THR A 1 126 ? 9.723 11.056 -9.653 1.00 90.50 126 THR A CA 1
ATOM 1043 C C . THR A 1 126 ? 10.473 12.257 -9.056 1.00 90.50 126 THR A C 1
ATOM 1045 O O . 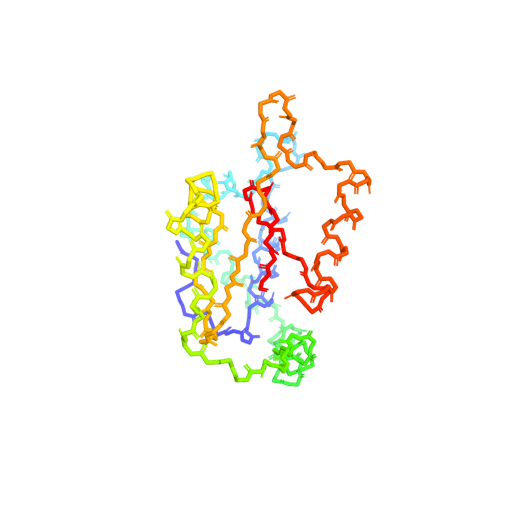THR A 1 126 ? 10.135 13.416 -9.296 1.00 90.50 126 THR A O 1
ATOM 1048 N N . LYS A 1 127 ? 11.507 11.989 -8.248 1.00 88.44 127 LYS A N 1
ATOM 1049 C CA . LYS A 1 127 ? 12.321 12.989 -7.558 1.00 88.44 127 LYS A CA 1
ATOM 1050 C C . LYS A 1 127 ? 13.628 13.157 -8.313 1.00 88.44 127 LYS A C 1
ATOM 1052 O O . LYS A 1 127 ? 14.552 12.360 -8.157 1.00 88.44 127 LYS A O 1
ATOM 1057 N N . PHE A 1 128 ? 13.705 14.204 -9.115 1.00 83.06 128 PHE A N 1
ATOM 1058 C CA . PHE A 1 128 ? 14.920 14.617 -9.808 1.00 83.06 128 PHE A CA 1
ATOM 1059 C C . PHE A 1 128 ? 15.152 16.119 -9.587 1.00 83.06 128 PHE A C 1
ATOM 1061 O O . PHE A 1 128 ? 14.241 16.815 -9.124 1.00 83.06 128 PHE A O 1
ATOM 1068 N N . PRO A 1 129 ? 16.376 16.630 -9.824 1.00 84.50 129 PRO A N 1
ATOM 1069 C CA . PRO A 1 129 ? 16.718 18.011 -9.503 1.00 84.50 129 PRO A CA 1
ATOM 1070 C C . PRO A 1 129 ? 15.714 19.007 -10.091 1.00 84.50 129 PRO A C 1
ATOM 1072 O O . PRO A 1 129 ? 15.406 18.956 -11.279 1.00 84.50 129 PRO A O 1
ATOM 1075 N N . ASN A 1 130 ? 15.240 19.930 -9.252 1.00 84.12 130 ASN A N 1
ATOM 1076 C CA . ASN A 1 130 ? 14.273 20.978 -9.595 1.00 84.12 130 ASN A CA 1
ATOM 1077 C C . ASN A 1 130 ? 12.848 20.501 -9.943 1.00 84.12 130 ASN A C 1
ATOM 1079 O O . ASN A 1 130 ? 12.059 21.315 -10.419 1.00 84.12 130 ASN A O 1
ATOM 1083 N N . ASN A 1 131 ? 12.494 19.238 -9.671 1.00 82.75 131 ASN A N 1
ATOM 1084 C CA . ASN A 1 131 ? 11.122 18.744 -9.807 1.00 82.75 131 ASN A CA 1
ATOM 1085 C C . ASN A 1 131 ? 10.352 18.787 -8.483 1.00 82.75 131 ASN A C 1
ATOM 1087 O O . ASN A 1 131 ? 10.929 18.611 -7.405 1.00 82.75 131 ASN A O 1
ATOM 1091 N N . ILE A 1 132 ? 9.034 18.955 -8.569 1.00 85.62 132 ILE A N 1
ATOM 1092 C CA . ILE A 1 132 ? 8.143 18.722 -7.433 1.00 85.62 132 ILE A CA 1
ATOM 1093 C C . ILE A 1 132 ? 7.985 17.197 -7.291 1.00 85.62 132 ILE A C 1
ATOM 1095 O O . ILE A 1 132 ? 7.663 16.530 -8.269 1.00 85.62 132 ILE A O 1
ATOM 1099 N N . PRO A 1 133 ? 8.224 16.599 -6.109 1.00 84.12 133 PRO A N 1
ATOM 1100 C CA . PRO A 1 133 ? 7.938 15.181 -5.897 1.00 84.12 133 PRO A CA 1
ATOM 1101 C C . PRO A 1 133 ? 6.499 14.840 -6.301 1.00 84.12 133 PRO A C 1
ATOM 1103 O O . PRO A 1 133 ? 5.599 15.633 -6.036 1.00 84.12 133 PRO A O 1
ATOM 1106 N N . ASP A 1 134 ? 6.290 13.662 -6.891 1.00 84.81 134 ASP A N 1
ATOM 1107 C CA . ASP A 1 134 ? 5.032 13.229 -7.533 1.00 84.81 134 ASP A CA 1
ATOM 1108 C C . ASP A 1 134 ? 4.631 13.956 -8.834 1.00 84.81 134 ASP A C 1
ATOM 1110 O O . ASP A 1 134 ? 3.631 13.594 -9.449 1.00 84.81 134 ASP A O 1
ATOM 1114 N N . ASP A 1 135 ? 5.383 14.965 -9.288 1.00 89.94 135 ASP A N 1
ATOM 1115 C CA . ASP A 1 135 ? 5.059 15.661 -10.537 1.00 89.94 135 ASP A CA 1
ATOM 1116 C C . ASP A 1 135 ? 5.594 14.876 -11.737 1.00 89.94 135 ASP A C 1
ATOM 1118 O O . ASP A 1 135 ? 6.807 14.767 -11.954 1.00 89.94 135 ASP A O 1
ATOM 1122 N N . VAL A 1 136 ? 4.665 14.284 -12.487 1.00 91.44 136 VAL A N 1
ATOM 1123 C CA . VAL A 1 136 ? 4.924 13.489 -13.688 1.00 91.44 136 VAL A CA 1
ATOM 1124 C C . VAL A 1 136 ? 4.041 14.024 -14.808 1.00 91.44 136 VAL A C 1
ATOM 1126 O O . VAL A 1 136 ? 2.815 14.092 -14.689 1.00 91.44 136 VAL A O 1
ATOM 1129 N N . THR A 1 137 ? 4.655 14.408 -15.924 1.00 93.81 137 THR A N 1
ATOM 1130 C CA . THR A 1 137 ? 3.920 14.983 -17.054 1.00 93.81 137 THR A CA 1
ATOM 1131 C C . THR A 1 137 ? 3.061 13.932 -17.759 1.00 93.81 137 THR A C 1
ATOM 1133 O O . THR A 1 137 ? 3.299 12.727 -17.670 1.00 93.81 137 THR A O 1
ATOM 1136 N N . SER A 1 138 ? 2.075 14.379 -18.543 1.00 96.81 138 SER A N 1
ATOM 1137 C CA . SER A 1 138 ? 1.237 13.453 -19.321 1.00 96.81 138 SER A CA 1
ATOM 1138 C C . SER A 1 138 ? 2.027 12.610 -20.333 1.00 96.81 138 SER A C 1
ATOM 1140 O O . SER A 1 138 ? 1.631 11.486 -20.624 1.00 96.81 138 SER A O 1
ATOM 1142 N N . GLU A 1 139 ? 3.136 13.130 -20.864 1.00 97.00 139 GLU A N 1
ATOM 1143 C CA . GLU A 1 139 ? 4.022 12.400 -21.776 1.00 97.00 139 GLU A CA 1
ATOM 1144 C C . GLU A 1 139 ? 4.796 11.312 -21.029 1.00 97.00 139 GLU A C 1
ATOM 1146 O O . GLU A 1 139 ? 4.801 10.157 -21.451 1.00 97.00 139 GLU A O 1
ATOM 1151 N N . GLN A 1 140 ? 5.359 11.651 -19.866 1.00 95.00 140 GLN A N 1
ATOM 1152 C CA . GLN A 1 140 ? 6.037 10.689 -18.999 1.00 95.00 140 GLN A CA 1
ATOM 1153 C C . GLN A 1 140 ? 5.077 9.589 -18.534 1.00 95.00 140 GLN A C 1
ATOM 1155 O O . GLN A 1 140 ? 5.418 8.414 -18.611 1.00 95.00 140 GLN A O 1
ATOM 1160 N N . MET A 1 141 ? 3.853 9.939 -18.128 1.00 95.94 141 MET A N 1
ATOM 1161 C CA . MET A 1 141 ? 2.850 8.950 -17.726 1.00 95.94 141 MET A CA 1
ATOM 1162 C C . MET A 1 141 ? 2.470 7.995 -18.861 1.00 95.94 141 MET A C 1
ATOM 1164 O O . MET A 1 141 ? 2.273 6.812 -18.599 1.00 95.94 141 MET A O 1
ATOM 1168 N N . ARG A 1 142 ? 2.399 8.466 -20.116 1.00 97.75 142 ARG A N 1
ATOM 1169 C CA . ARG A 1 142 ? 2.184 7.577 -21.272 1.00 97.75 142 ARG A CA 1
ATOM 1170 C C . ARG A 1 142 ? 3.364 6.638 -21.484 1.00 97.75 142 ARG A C 1
ATOM 1172 O O . ARG A 1 142 ? 3.145 5.447 -21.629 1.00 97.75 142 ARG A O 1
ATOM 1179 N N . ALA A 1 143 ? 4.593 7.148 -21.415 1.00 97.12 143 ALA A N 1
ATOM 1180 C CA . ALA A 1 143 ? 5.781 6.306 -21.534 1.00 97.12 143 ALA A CA 1
ATOM 1181 C C . ALA A 1 143 ? 5.837 5.234 -20.431 1.00 97.12 143 ALA A C 1
ATOM 1183 O O . ALA A 1 143 ? 6.179 4.085 -20.695 1.00 97.12 143 ALA A O 1
ATOM 1184 N N . ILE A 1 144 ? 5.461 5.586 -19.199 1.00 96.56 144 ILE A N 1
ATOM 1185 C CA . ILE A 1 144 ? 5.399 4.635 -18.083 1.00 96.56 144 ILE A CA 1
ATOM 1186 C C . ILE A 1 144 ? 4.281 3.609 -18.298 1.00 96.56 144 ILE A C 1
ATOM 1188 O O . ILE A 1 144 ? 4.497 2.431 -18.025 1.00 96.56 144 ILE A O 1
ATOM 1192 N N . ALA A 1 145 ? 3.123 4.020 -18.822 1.00 97.38 145 ALA A N 1
ATOM 1193 C CA . ALA A 1 145 ? 2.048 3.099 -19.187 1.00 97.38 145 ALA A CA 1
ATOM 1194 C C . ALA A 1 145 ? 2.486 2.116 -20.286 1.00 97.38 145 ALA A C 1
ATOM 1196 O O . ALA A 1 145 ? 2.301 0.915 -20.124 1.00 97.38 145 ALA A O 1
ATOM 1197 N N . ASP A 1 146 ? 3.164 2.595 -21.333 1.00 97.75 146 ASP A N 1
ATOM 1198 C CA . ASP A 1 146 ? 3.698 1.740 -22.400 1.00 97.75 146 ASP A CA 1
ATOM 1199 C C . ASP A 1 146 ? 4.712 0.717 -21.853 1.00 97.75 146 ASP A C 1
ATOM 1201 O O . ASP A 1 146 ? 4.752 -0.433 -22.294 1.00 97.75 146 ASP A O 1
ATOM 1205 N N . LEU A 1 147 ? 5.543 1.113 -20.881 1.00 97.12 147 LEU A N 1
ATOM 1206 C CA . LEU A 1 147 ? 6.452 0.194 -20.191 1.00 97.12 147 LEU A CA 1
ATOM 1207 C C . LEU A 1 147 ? 5.688 -0.828 -19.345 1.00 97.12 147 LEU A C 1
ATOM 1209 O O . LEU A 1 147 ? 6.022 -2.012 -19.379 1.00 97.12 147 LEU A O 1
ATOM 1213 N N . ALA A 1 148 ? 4.665 -0.387 -18.614 1.00 96.38 148 ALA A N 1
ATOM 1214 C CA . ALA A 1 148 ? 3.858 -1.260 -17.776 1.00 96.38 148 ALA A CA 1
ATOM 1215 C C . ALA A 1 148 ? 3.106 -2.310 -18.604 1.00 96.38 148 ALA A C 1
ATOM 1217 O O . ALA A 1 148 ? 3.139 -3.491 -18.261 1.00 96.38 148 ALA A O 1
ATOM 1218 N N . ASP A 1 149 ? 2.505 -1.918 -19.728 1.00 95.50 149 ASP A N 1
ATOM 1219 C CA . ASP A 1 149 ? 1.810 -2.834 -20.640 1.00 95.50 149 ASP A CA 1
ATOM 1220 C C . ASP A 1 149 ? 2.760 -3.883 -21.230 1.00 95.50 149 ASP A C 1
ATOM 1222 O O . ASP A 1 149 ? 2.400 -5.051 -21.372 1.00 95.50 149 ASP A O 1
ATOM 1226 N N . ARG A 1 150 ? 3.995 -3.482 -21.548 1.00 95.19 150 ARG A N 1
ATOM 1227 C CA . ARG A 1 150 ? 4.987 -4.368 -22.172 1.00 95.19 150 ARG A CA 1
ATOM 1228 C C . ARG A 1 150 ? 5.673 -5.313 -21.194 1.00 95.19 150 ARG A C 1
ATOM 1230 O O . ARG A 1 150 ? 5.991 -6.432 -21.586 1.00 95.19 150 ARG A O 1
ATOM 1237 N N . PHE A 1 151 ? 5.958 -4.860 -19.974 1.00 92.88 151 PHE A N 1
ATOM 1238 C CA . PHE A 1 151 ? 6.871 -5.564 -19.065 1.00 92.88 151 PHE A CA 1
ATOM 1239 C C . PHE A 1 151 ? 6.274 -5.902 -17.696 1.00 92.88 151 PHE A C 1
ATOM 1241 O O . PHE A 1 151 ? 6.816 -6.764 -17.010 1.00 92.88 151 PHE A O 1
ATOM 1248 N N . CYS A 1 152 ? 5.167 -5.266 -17.306 1.00 92.25 152 CYS A N 1
ATOM 1249 C CA . CYS A 1 152 ? 4.602 -5.364 -15.954 1.00 92.25 152 CYS A CA 1
ATOM 1250 C C . CYS A 1 152 ? 3.107 -5.672 -15.965 1.00 92.25 152 CYS A C 1
ATOM 1252 O O . CYS A 1 152 ? 2.385 -5.310 -15.038 1.00 92.25 152 CYS A O 1
ATOM 1254 N N . PHE A 1 153 ? 2.635 -6.341 -17.021 1.00 91.69 153 PHE A N 1
ATOM 1255 C CA . PHE A 1 153 ? 1.258 -6.822 -17.128 1.00 91.69 153 PHE A CA 1
ATOM 1256 C C . PHE A 1 153 ? 0.200 -5.707 -17.009 1.00 91.69 153 PHE A C 1
ATOM 1258 O O . PHE A 1 153 ? -0.905 -5.943 -16.522 1.00 91.69 153 PHE A O 1
ATOM 1265 N N . GLY A 1 154 ? 0.550 -4.487 -17.431 1.00 92.38 154 GLY A N 1
ATOM 1266 C CA . GLY A 1 154 ? -0.307 -3.303 -17.335 1.00 92.38 154 GLY A CA 1
ATOM 1267 C C . GLY A 1 154 ? -0.466 -2.753 -15.912 1.00 92.38 154 GLY A C 1
ATOM 1268 O O . GLY A 1 154 ? -1.376 -1.964 -15.658 1.00 92.38 154 GLY A O 1
ATOM 1269 N N . GLU A 1 155 ? 0.381 -3.163 -14.962 1.00 92.50 155 GLU A N 1
ATOM 1270 C CA . GLU A 1 155 ? 0.297 -2.745 -13.562 1.00 92.50 155 GLU A CA 1
ATOM 1271 C C . GLU A 1 155 ? 1.347 -1.680 -13.209 1.00 92.50 155 GLU A C 1
ATOM 1273 O O . GLU A 1 155 ? 2.532 -1.801 -13.518 1.00 92.50 155 GLU A O 1
ATOM 1278 N N . ILE A 1 156 ? 0.909 -0.639 -12.494 1.00 95.12 156 ILE A N 1
ATOM 1279 C CA . ILE A 1 156 ? 1.769 0.383 -11.887 1.00 95.12 156 ILE A CA 1
ATOM 1280 C C . ILE A 1 156 ? 1.326 0.562 -10.436 1.00 95.12 156 ILE A C 1
ATOM 1282 O O . ILE A 1 156 ? 0.133 0.697 -10.155 1.00 95.12 156 ILE A O 1
ATOM 1286 N N . ARG A 1 157 ? 2.279 0.614 -9.502 1.00 94.44 157 ARG A N 1
ATOM 1287 C CA . ARG A 1 157 ? 2.006 0.888 -8.083 1.00 94.44 157 ARG A CA 1
ATOM 1288 C C . ARG A 1 157 ? 2.612 2.212 -7.654 1.00 94.44 157 ARG A C 1
ATOM 1290 O O . ARG A 1 157 ? 3.763 2.491 -7.958 1.00 94.44 157 ARG A O 1
ATOM 1297 N N . VAL A 1 158 ? 1.864 2.992 -6.882 1.00 94.38 158 VAL A N 1
ATOM 1298 C CA . VAL A 1 158 ? 2.361 4.228 -6.263 1.00 94.38 158 VAL A CA 1
ATOM 1299 C C . VAL A 1 158 ? 2.809 3.928 -4.836 1.00 94.38 158 VAL A C 1
ATOM 1301 O O . VAL A 1 158 ? 2.090 3.275 -4.075 1.00 94.38 158 VAL A O 1
ATOM 1304 N N . THR A 1 159 ? 3.992 4.401 -4.454 1.00 93.25 159 THR A N 1
ATOM 1305 C CA . THR A 1 159 ? 4.486 4.281 -3.078 1.00 93.25 159 THR A CA 1
ATOM 1306 C C . THR A 1 159 ? 4.114 5.508 -2.249 1.00 93.25 159 THR A C 1
ATOM 1308 O O . THR A 1 159 ? 3.915 6.604 -2.765 1.00 93.25 159 THR A O 1
ATOM 1311 N N . HIS A 1 160 ? 4.087 5.354 -0.923 1.00 91.88 160 HIS A N 1
ATOM 1312 C CA . HIS A 1 160 ? 3.911 6.483 -0.001 1.00 91.88 160 HIS A CA 1
ATOM 1313 C C . HIS A 1 160 ? 5.040 7.526 -0.097 1.00 91.88 160 HIS A C 1
ATOM 1315 O O . HIS A 1 160 ? 4.868 8.661 0.339 1.00 91.88 160 HIS A O 1
ATOM 1321 N N . GLU A 1 161 ? 6.187 7.148 -0.667 1.00 89.81 161 GLU A N 1
ATOM 1322 C CA . GLU A 1 161 ? 7.299 8.050 -0.952 1.00 89.81 161 GLU A CA 1
ATOM 1323 C C . GLU A 1 161 ? 7.137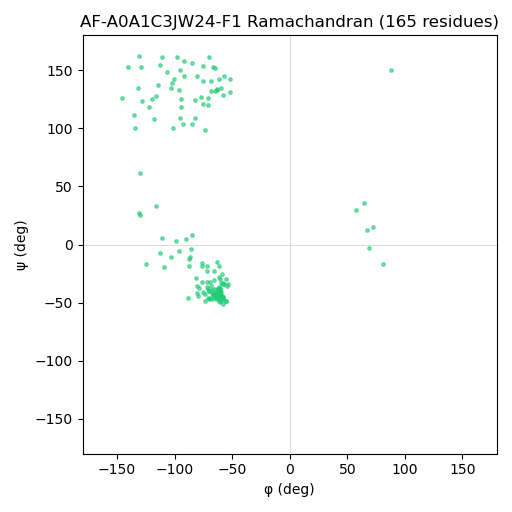 8.787 -2.285 1.00 89.81 161 GLU A C 1
ATOM 1325 O O . GLU A 1 161 ? 8.080 9.463 -2.686 1.00 89.81 161 GLU A O 1
ATOM 1330 N N . GLN A 1 162 ? 5.986 8.688 -2.957 1.00 91.31 162 GLN A N 1
ATOM 1331 C CA . GLN A 1 162 ? 5.709 9.356 -4.234 1.00 91.31 162 GLN A CA 1
ATOM 1332 C C . GLN A 1 162 ? 6.610 8.866 -5.377 1.00 91.31 162 GLN A C 1
ATOM 1334 O O . GLN A 1 162 ? 7.033 9.642 -6.221 1.00 91.31 162 GLN A O 1
ATOM 1339 N N . ASN A 1 163 ? 6.944 7.574 -5.380 1.00 93.69 163 ASN A N 1
ATOM 1340 C CA . ASN A 1 163 ? 7.602 6.918 -6.508 1.00 93.69 163 ASN A CA 1
ATOM 1341 C C . ASN A 1 163 ? 6.635 5.932 -7.165 1.00 93.69 163 ASN A C 1
ATOM 1343 O O . ASN A 1 163 ? 5.671 5.479 -6.537 1.00 93.69 163 ASN A O 1
ATOM 1347 N N . LEU A 1 164 ? 6.937 5.552 -8.404 1.00 95.50 164 LEU A N 1
ATOM 1348 C CA . LEU A 1 164 ? 6.209 4.509 -9.115 1.00 95.50 164 LEU A CA 1
ATOM 1349 C C . LEU A 1 164 ? 7.001 3.204 -9.070 1.00 95.50 164 LEU A C 1
ATOM 1351 O O . LEU A 1 164 ? 8.227 3.207 -9.134 1.00 95.50 164 LEU A O 1
ATOM 1355 N N . VAL A 1 165 ? 6.301 2.085 -8.943 1.00 96.44 165 VAL A N 1
ATOM 1356 C CA . VAL A 1 165 ? 6.873 0.743 -9.010 1.00 96.44 165 VAL A CA 1
ATOM 1357 C C . VAL A 1 165 ? 6.214 0.006 -10.157 1.00 96.44 165 VAL A C 1
ATOM 1359 O O . VAL A 1 165 ? 4.990 -0.118 -10.210 1.00 96.44 165 VAL A O 1
ATOM 1362 N N . LEU A 1 166 ? 7.068 -0.485 -11.040 1.00 96.12 166 LEU A N 1
ATOM 1363 C CA . LEU A 1 166 ? 6.772 -1.435 -12.092 1.00 96.12 166 LEU A CA 1
ATOM 1364 C C . LEU A 1 166 ? 7.056 -2.839 -11.520 1.00 96.12 166 LEU A C 1
ATOM 1366 O O . LEU A 1 166 ? 8.227 -3.139 -11.265 1.00 96.12 166 LEU A O 1
ATOM 1370 N N . PRO A 1 167 ? 6.016 -3.615 -11.151 1.00 90.56 167 PRO A N 1
ATOM 1371 C CA . PRO A 1 167 ? 6.160 -4.867 -10.407 1.00 90.56 167 PRO A CA 1
ATOM 1372 C C . PRO A 1 167 ? 6.712 -6.033 -11.232 1.00 90.56 167 PRO A C 1
ATOM 1374 O O . PRO A 1 167 ? 6.521 -6.047 -12.469 1.00 90.56 167 PRO A O 1
#

Mean predicted aligned error: 5.96 Å